Protein AF-A0A1H0SC86-F1 (afdb_monomer_lite)

pLDDT: mean 79.5, std 15.57, range [33.53, 98.0]

Structure (mmCIF, N/CA/C/O backbone):
data_AF-A0A1H0SC86-F1
#
_entry.id   AF-A0A1H0SC86-F1
#
loop_
_atom_site.group_PDB
_atom_site.id
_atom_site.type_symbol
_atom_site.label_atom_id
_atom_site.label_alt_id
_atom_site.label_comp_id
_atom_site.label_asym_id
_atom_site.label_entity_id
_atom_site.label_seq_id
_atom_site.pdbx_PDB_ins_code
_atom_site.Cartn_x
_atom_site.Cartn_y
_atom_site.Cartn_z
_atom_site.occupancy
_atom_site.B_iso_or_equiv
_atom_site.auth_seq_id
_atom_site.auth_comp_id
_atom_site.auth_asym_id
_atom_site.auth_atom_id
_atom_site.pdbx_PDB_model_num
ATOM 1 N N . MET A 1 1 ? 14.593 31.495 -6.467 1.00 33.53 1 MET A N 1
ATOM 2 C CA . MET A 1 1 ? 13.969 30.532 -7.401 1.00 33.53 1 MET A CA 1
ATOM 3 C C . MET A 1 1 ? 13.478 29.355 -6.572 1.00 33.53 1 MET A C 1
ATOM 5 O O . MET A 1 1 ? 14.297 28.601 -6.064 1.00 33.53 1 MET A O 1
ATOM 9 N N . THR A 1 2 ? 12.178 29.285 -6.294 1.00 34.84 2 THR A N 1
ATOM 10 C CA . THR A 1 2 ? 11.580 28.246 -5.443 1.00 34.84 2 THR A CA 1
ATOM 11 C C . THR A 1 2 ? 11.560 26.919 -6.205 1.00 34.84 2 THR A C 1
ATOM 13 O O . THR A 1 2 ? 11.060 2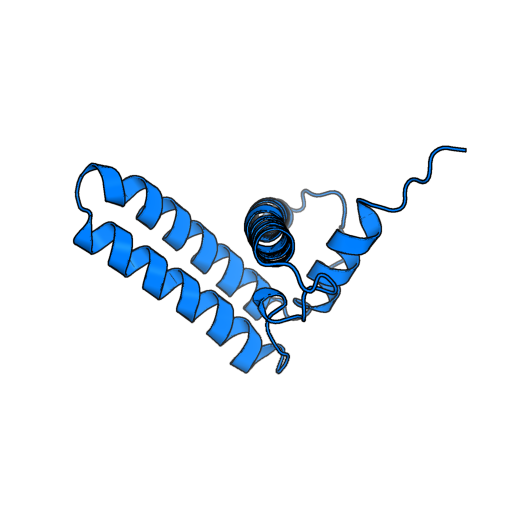6.828 -7.322 1.00 34.84 2 THR A O 1
ATOM 16 N N . ASN A 1 3 ? 12.206 25.904 -5.637 1.00 37.59 3 ASN A N 1
ATOM 17 C CA . ASN A 1 3 ? 12.461 24.621 -6.281 1.00 37.59 3 ASN A CA 1
ATOM 18 C C . ASN A 1 3 ? 11.176 23.772 -6.263 1.00 37.59 3 ASN A C 1
ATOM 20 O O . ASN A 1 3 ? 10.826 23.189 -5.242 1.00 37.59 3 ASN A O 1
ATOM 24 N N . SER A 1 4 ? 10.461 23.712 -7.387 1.00 33.94 4 SER A N 1
ATOM 25 C CA . SER A 1 4 ? 9.199 22.977 -7.581 1.00 33.94 4 SER A CA 1
ATOM 26 C C . SER A 1 4 ? 9.349 21.442 -7.648 1.00 33.94 4 SER A C 1
ATOM 28 O O . SER A 1 4 ? 8.494 20.752 -8.199 1.00 33.94 4 SER A O 1
ATOM 30 N N . LYS A 1 5 ? 10.427 20.870 -7.095 1.00 42.22 5 LYS A N 1
ATOM 31 C CA . LYS A 1 5 ? 10.799 19.456 -7.288 1.00 42.22 5 LYS A CA 1
ATOM 32 C C . LYS A 1 5 ? 10.172 18.440 -6.322 1.00 42.22 5 LYS A C 1
ATOM 34 O O . LYS A 1 5 ? 10.420 17.252 -6.502 1.00 42.22 5 LYS A O 1
ATOM 39 N N . SER A 1 6 ? 9.367 18.832 -5.331 1.00 47.56 6 SER A N 1
ATOM 40 C CA . SER A 1 6 ? 8.866 17.854 -4.342 1.00 47.56 6 SER A CA 1
ATOM 41 C C . SER A 1 6 ? 7.629 17.062 -4.795 1.00 47.56 6 SER A C 1
ATOM 43 O O . SER A 1 6 ? 7.499 15.898 -4.433 1.00 47.56 6 SER A O 1
ATOM 45 N N . GLY A 1 7 ? 6.748 17.634 -5.626 1.00 50.00 7 GLY A N 1
ATOM 46 C CA . GLY A 1 7 ? 5.491 16.978 -6.025 1.00 50.00 7 GLY A CA 1
ATOM 47 C C . GLY A 1 7 ? 5.614 15.986 -7.189 1.00 50.00 7 GLY A C 1
ATOM 48 O O . GLY A 1 7 ? 5.036 14.903 -7.147 1.00 50.00 7 GLY A O 1
ATOM 49 N N . SER A 1 8 ? 6.384 16.326 -8.228 1.00 58.12 8 SER A N 1
ATOM 50 C CA . SER A 1 8 ? 6.527 15.474 -9.420 1.00 58.12 8 SER A CA 1
ATOM 51 C C . SER A 1 8 ? 7.434 14.268 -9.183 1.00 58.12 8 SER A C 1
ATOM 53 O O . SER A 1 8 ? 7.172 13.200 -9.725 1.00 58.12 8 SER A O 1
ATOM 55 N N . GLY A 1 9 ? 8.473 14.408 -8.353 1.00 69.12 9 GLY A N 1
ATOM 56 C CA . GLY A 1 9 ? 9.417 13.327 -8.064 1.00 69.12 9 GLY A CA 1
ATOM 57 C C . GLY A 1 9 ? 8.751 12.137 -7.375 1.00 69.12 9 GLY A C 1
ATOM 58 O O . GLY A 1 9 ? 8.882 11.009 -7.843 1.00 69.12 9 GLY A O 1
ATOM 59 N N . PHE A 1 10 ? 7.984 12.398 -6.312 1.00 72.69 10 PHE A N 1
ATOM 60 C CA . PHE A 1 10 ? 7.263 11.351 -5.589 1.00 72.69 10 PHE A CA 1
ATOM 61 C C . PHE A 1 10 ? 6.201 10.685 -6.467 1.00 72.69 10 PHE A C 1
ATOM 63 O O . PHE A 1 10 ? 6.136 9.463 -6.527 1.00 72.69 10 PHE A O 1
ATOM 70 N N . LEU A 1 11 ? 5.403 11.477 -7.187 1.00 73.44 11 LEU A N 1
ATOM 71 C CA . LEU A 1 11 ? 4.333 10.952 -8.030 1.00 73.44 11 LEU A CA 1
ATOM 72 C C . LEU A 1 11 ? 4.877 10.101 -9.185 1.00 73.44 11 LEU A C 1
ATOM 74 O O . LEU A 1 11 ? 4.370 9.012 -9.428 1.00 73.44 11 LEU A O 1
ATOM 78 N N . ASN A 1 12 ? 5.941 10.553 -9.854 1.00 78.50 12 ASN A N 1
ATOM 79 C CA . ASN A 1 12 ? 6.587 9.795 -10.927 1.00 78.50 12 ASN A CA 1
ATOM 80 C C . ASN A 1 12 ? 7.203 8.488 -10.417 1.00 78.50 12 ASN A C 1
ATOM 82 O O . ASN A 1 12 ? 7.118 7.469 -11.096 1.00 78.50 12 ASN A O 1
ATOM 86 N N . PHE A 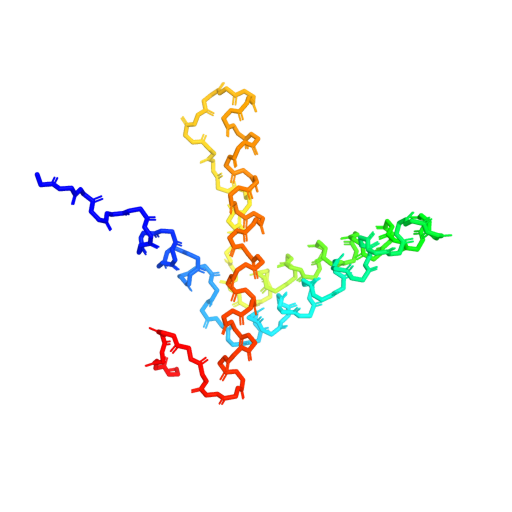1 13 ? 7.804 8.509 -9.226 1.00 78.88 13 PHE A N 1
ATOM 87 C CA . PHE A 1 13 ? 8.300 7.306 -8.562 1.00 78.88 13 PHE A CA 1
ATOM 88 C C . PHE A 1 13 ? 7.160 6.343 -8.202 1.00 78.88 13 PHE A C 1
ATOM 90 O O . PHE A 1 13 ? 7.252 5.144 -8.447 1.00 78.88 13 PHE A O 1
ATOM 97 N N . TYR A 1 14 ? 6.054 6.865 -7.670 1.00 79.94 14 TYR A N 1
ATOM 98 C CA . TYR A 1 14 ? 4.897 6.044 -7.328 1.00 79.94 14 TYR A CA 1
ATOM 99 C C . TYR A 1 14 ? 4.283 5.404 -8.579 1.00 79.94 14 TYR A C 1
ATOM 101 O O . TYR A 1 14 ? 3.935 4.228 -8.562 1.00 79.94 14 TYR A O 1
ATOM 109 N N . GLU A 1 15 ? 4.212 6.141 -9.688 1.00 82.19 15 GLU A N 1
ATOM 110 C CA . GLU A 1 15 ? 3.716 5.617 -10.961 1.00 82.19 15 GLU A CA 1
ATOM 111 C C . GLU A 1 15 ? 4.649 4.592 -11.603 1.00 82.19 15 GLU A C 1
ATOM 113 O O . GLU A 1 15 ? 4.181 3.589 -12.140 1.00 82.19 15 GLU A O 1
ATOM 118 N N . SER A 1 16 ? 5.966 4.792 -11.526 1.00 82.69 16 SER A N 1
ATOM 119 C CA . SER A 1 16 ? 6.924 3.813 -12.048 1.00 82.69 16 SER A CA 1
ATOM 120 C C . SER A 1 16 ? 6.916 2.501 -11.255 1.00 82.69 16 SER A C 1
ATOM 122 O O . SER A 1 16 ? 7.240 1.452 -11.814 1.00 82.69 16 SER A O 1
ATOM 124 N N . ALA A 1 17 ? 6.497 2.540 -9.986 1.00 84.50 17 ALA A N 1
ATOM 125 C CA . ALA A 1 17 ? 6.307 1.359 -9.149 1.00 84.50 17 ALA A CA 1
ATOM 126 C C . ALA A 1 17 ? 4.988 0.603 -9.419 1.00 84.50 17 ALA A C 1
ATOM 128 O O . ALA A 1 17 ? 4.893 -0.563 -9.030 1.00 84.50 17 ALA A O 1
ATOM 129 N N . HIS A 1 18 ? 4.006 1.232 -10.080 1.00 88.25 18 HIS A N 1
ATOM 130 C CA . HIS A 1 18 ? 2.665 0.684 -10.339 1.00 88.25 18 HIS A CA 1
ATOM 131 C C . HIS A 1 18 ? 2.258 0.880 -11.810 1.00 88.25 18 HIS A C 1
ATOM 133 O O . HIS A 1 18 ? 1.351 1.659 -12.132 1.00 88.25 18 HIS A O 1
ATOM 139 N N . ARG A 1 19 ? 2.955 0.194 -12.718 1.00 87.00 19 ARG A N 1
ATOM 140 C CA . ARG A 1 19 ? 2.774 0.325 -14.170 1.00 87.00 19 ARG A CA 1
ATOM 141 C C . ARG A 1 19 ? 1.607 -0.510 -14.687 1.00 87.00 19 ARG A C 1
ATOM 143 O O . ARG A 1 19 ? 0.928 -0.092 -15.621 1.00 87.00 19 ARG A O 1
ATOM 150 N N . ASP A 1 20 ? 1.369 -1.674 -14.094 1.00 88.69 20 ASP A N 1
ATOM 151 C CA . ASP A 1 20 ? 0.344 -2.604 -14.542 1.00 88.69 20 ASP A CA 1
ATOM 152 C C . ASP A 1 20 ? -1.056 -2.175 -14.071 1.00 88.69 20 ASP A C 1
ATOM 154 O O . ASP A 1 20 ? -1.303 -1.867 -12.900 1.00 88.69 20 ASP A O 1
ATOM 158 N N . SER A 1 21 ? -2.014 -2.170 -14.999 1.00 86.69 21 SER A N 1
ATOM 159 C CA . SER A 1 21 ? -3.387 -1.741 -14.713 1.00 86.69 21 SER A CA 1
ATOM 160 C C . SER A 1 21 ? -4.114 -2.635 -13.697 1.00 86.69 21 SER A C 1
ATOM 162 O O . SER A 1 21 ? -4.939 -2.132 -12.929 1.00 86.69 21 SER A O 1
ATOM 164 N N . ALA A 1 22 ? -3.813 -3.936 -13.648 1.00 88.62 22 ALA A N 1
ATOM 165 C CA . ALA A 1 22 ? -4.372 -4.856 -12.666 1.00 88.62 22 ALA A CA 1
ATOM 166 C C . ALA A 1 22 ? -3.776 -4.602 -11.277 1.00 88.62 22 ALA A C 1
ATOM 168 O O . ALA A 1 22 ? -4.532 -4.559 -10.304 1.00 88.62 22 ALA A O 1
ATOM 169 N N . ASN A 1 23 ? -2.470 -4.321 -11.185 1.00 89.81 23 ASN A N 1
ATOM 170 C CA . ASN A 1 23 ? -1.836 -3.914 -9.928 1.00 89.81 23 ASN A CA 1
ATOM 171 C C . ASN A 1 23 ? -2.499 -2.654 -9.347 1.00 89.81 23 ASN A C 1
ATOM 173 O O . ASN A 1 23 ? -2.920 -2.633 -8.189 1.00 89.81 23 ASN A O 1
ATOM 177 N N . ARG A 1 24 ? -2.707 -1.628 -10.183 1.00 87.88 24 ARG A N 1
ATOM 178 C CA . ARG A 1 24 ? -3.402 -0.393 -9.780 1.00 87.88 24 ARG A CA 1
ATOM 179 C C . ARG A 1 24 ? -4.809 -0.650 -9.234 1.00 87.88 24 ARG A C 1
ATOM 181 O O . ARG A 1 24 ? -5.196 -0.074 -8.217 1.00 87.88 24 ARG A O 1
ATOM 188 N N . ARG A 1 25 ? -5.577 -1.536 -9.880 1.00 87.31 25 ARG A N 1
ATOM 189 C CA . ARG A 1 25 ? -6.927 -1.920 -9.425 1.00 87.31 25 ARG A CA 1
ATOM 190 C C . ARG A 1 25 ? -6.891 -2.658 -8.089 1.00 87.31 25 ARG A C 1
ATOM 192 O O . ARG A 1 25 ? -7.708 -2.359 -7.221 1.00 87.31 25 ARG A O 1
ATOM 199 N N . ILE A 1 26 ? -5.945 -3.579 -7.904 1.00 91.06 26 ILE A N 1
ATOM 200 C CA . ILE A 1 26 ? -5.767 -4.302 -6.636 1.00 91.06 26 ILE A CA 1
ATOM 201 C C . ILE A 1 26 ? -5.432 -3.331 -5.508 1.00 91.06 26 ILE A C 1
ATOM 203 O O . ILE A 1 26 ? -6.053 -3.410 -4.452 1.00 91.06 26 ILE A O 1
ATOM 207 N N . HIS A 1 27 ? -4.532 -2.372 -5.736 1.00 89.75 27 HIS A N 1
ATOM 208 C CA . HIS A 1 27 ? -4.237 -1.340 -4.743 1.00 89.75 27 HIS A CA 1
ATOM 209 C C . HIS A 1 27 ? -5.454 -0.477 -4.422 1.00 89.75 27 HIS A C 1
ATOM 211 O O . HIS A 1 27 ? -5.680 -0.158 -3.259 1.00 89.75 27 HIS A O 1
ATOM 217 N N . HIS A 1 28 ? -6.269 -0.114 -5.414 1.00 86.44 28 HIS A N 1
ATOM 218 C CA . HIS A 1 28 ? -7.505 0.614 -5.141 1.00 86.44 28 HIS A CA 1
ATOM 219 C C . HIS A 1 28 ? -8.425 -0.182 -4.196 1.00 86.44 28 HIS A C 1
ATOM 221 O O . HIS A 1 28 ? -8.833 0.340 -3.160 1.00 86.44 28 HIS A O 1
ATOM 227 N N . VAL A 1 29 ? -8.659 -1.467 -4.490 1.00 91.00 29 VAL A N 1
ATOM 228 C CA . VAL A 1 29 ? -9.441 -2.368 -3.624 1.00 91.00 29 VAL A CA 1
ATOM 229 C C . VAL A 1 29 ? -8.814 -2.491 -2.232 1.00 91.00 29 VAL A C 1
ATOM 231 O O . VAL A 1 29 ? -9.522 -2.397 -1.229 1.00 91.00 29 VAL A O 1
ATOM 234 N N . ALA A 1 30 ? -7.492 -2.650 -2.151 1.00 92.19 30 ALA A N 1
ATOM 235 C CA . ALA A 1 30 ? -6.765 -2.736 -0.891 1.00 92.19 30 ALA A CA 1
ATOM 236 C C . ALA A 1 30 ? -6.969 -1.480 -0.028 1.00 92.19 30 ALA A C 1
ATOM 238 O O . ALA A 1 30 ? -7.296 -1.596 1.152 1.00 92.19 30 ALA A O 1
ATOM 239 N N . HIS A 1 31 ? -6.868 -0.279 -0.603 1.00 90.94 31 HIS A N 1
ATOM 240 C CA . HIS A 1 31 ? -7.092 0.966 0.136 1.00 90.94 31 HIS A CA 1
ATOM 241 C C . HIS A 1 31 ? -8.554 1.156 0.557 1.00 90.94 31 HIS A C 1
ATOM 243 O O . HIS A 1 31 ? -8.803 1.641 1.662 1.00 90.94 31 HIS A O 1
ATOM 249 N N . THR A 1 32 ? -9.527 0.724 -0.253 1.00 90.38 32 THR A N 1
ATOM 250 C CA . THR A 1 32 ? -10.941 0.702 0.159 1.00 90.38 32 THR A CA 1
ATOM 251 C C . THR A 1 32 ? -11.151 -0.218 1.362 1.00 90.38 32 THR A C 1
ATOM 253 O O . THR A 1 32 ? -11.786 0.182 2.339 1.00 90.38 32 THR A O 1
ATOM 256 N N . ILE A 1 33 ? -10.577 -1.424 1.337 1.00 94.81 33 ILE A N 1
ATOM 257 C CA . ILE A 1 33 ? -10.641 -2.372 2.458 1.00 94.81 33 ILE A CA 1
ATOM 258 C C . ILE A 1 33 ? -9.958 -1.787 3.700 1.00 94.81 33 ILE A C 1
ATOM 260 O O . ILE A 1 33 ? -10.515 -1.878 4.793 1.00 94.81 33 ILE A O 1
ATOM 264 N N . ALA A 1 34 ? -8.797 -1.140 3.548 1.00 93.50 34 ALA A N 1
ATOM 265 C CA . ALA A 1 34 ? -8.101 -0.481 4.650 1.00 93.50 34 ALA A CA 1
ATOM 266 C C . ALA A 1 34 ? -8.958 0.624 5.286 1.00 93.50 34 ALA A C 1
ATOM 268 O O . ALA A 1 34 ? -9.064 0.681 6.509 1.00 93.50 34 ALA A O 1
ATOM 269 N N . ALA A 1 35 ? -9.619 1.458 4.476 1.00 91.50 35 ALA A N 1
ATOM 270 C CA . ALA A 1 35 ? -10.512 2.506 4.966 1.00 91.50 35 ALA A CA 1
ATOM 271 C C . ALA A 1 35 ? -11.692 1.924 5.765 1.00 91.50 35 ALA A C 1
ATOM 273 O O . ALA A 1 35 ? -11.970 2.379 6.876 1.00 91.50 35 ALA A O 1
ATOM 274 N N . ILE A 1 36 ? -12.338 0.870 5.251 1.00 94.88 36 ILE A N 1
ATOM 275 C CA . ILE A 1 36 ? -13.407 0.154 5.969 1.00 94.88 36 ILE A CA 1
ATOM 276 C C . ILE A 1 36 ? -12.866 -0.467 7.264 1.00 94.88 36 ILE A C 1
ATOM 278 O O . ILE A 1 36 ? -13.534 -0.411 8.297 1.00 94.88 36 ILE A O 1
ATOM 282 N N . GLY A 1 37 ? -11.656 -1.030 7.234 1.00 96.31 37 GLY A N 1
ATOM 283 C CA . GLY A 1 37 ? -10.984 -1.596 8.399 1.00 96.31 37 GLY A CA 1
ATOM 284 C C . GLY A 1 37 ? -10.747 -0.564 9.500 1.00 96.31 37 GLY A C 1
ATOM 285 O O . GLY A 1 37 ? -11.127 -0.803 10.644 1.00 96.31 37 GLY A O 1
ATOM 286 N N . ILE A 1 38 ? -10.216 0.610 9.144 1.00 94.31 38 ILE A N 1
ATOM 287 C CA . ILE A 1 38 ? -9.987 1.730 10.069 1.00 94.31 38 ILE A CA 1
ATOM 288 C C . ILE A 1 38 ? -11.304 2.198 10.697 1.00 94.31 38 ILE A C 1
ATOM 290 O O . ILE A 1 38 ? -11.382 2.333 11.914 1.00 94.31 38 ILE A O 1
ATOM 294 N N . ILE A 1 39 ? -12.358 2.383 9.897 1.00 95.88 39 ILE A N 1
ATOM 295 C CA . ILE A 1 39 ? -13.693 2.743 10.405 1.00 95.88 39 ILE A CA 1
ATOM 296 C C . ILE A 1 39 ? -14.230 1.637 11.328 1.00 95.88 39 ILE A C 1
ATOM 298 O O . ILE A 1 39 ? -14.800 1.905 12.381 1.00 95.88 39 ILE A O 1
ATOM 302 N N . SER A 1 40 ? -14.014 0.370 10.983 1.00 97.38 40 SER A N 1
ATOM 303 C CA . SER A 1 40 ? -14.499 -0.757 11.783 1.00 97.38 40 SER A CA 1
ATOM 304 C C . SER A 1 40 ? -13.798 -0.880 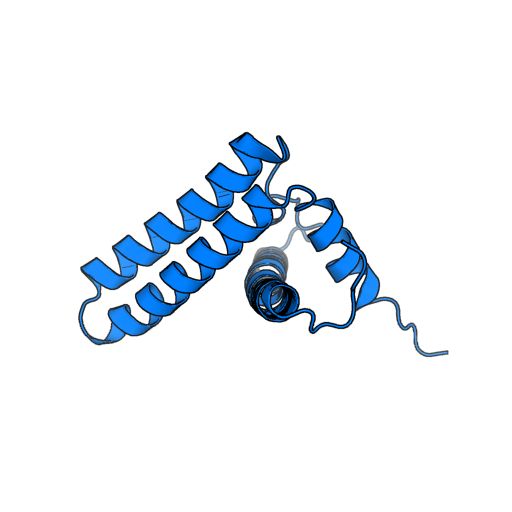13.138 1.00 97.38 40 SER A C 1
ATOM 306 O O . SER A 1 40 ? -14.387 -1.457 14.052 1.00 97.38 40 SER A O 1
ATOM 308 N N . LEU A 1 41 ? -12.591 -0.324 13.319 1.00 97.12 41 LEU A N 1
ATOM 309 C CA . LEU A 1 41 ? -11.874 -0.375 14.599 1.00 97.12 41 LEU A CA 1
ATOM 310 C C . LEU A 1 41 ? -12.662 0.255 15.758 1.00 97.12 41 LEU A C 1
ATOM 312 O O . LEU A 1 41 ? -12.519 -0.204 16.888 1.00 97.12 41 LEU A O 1
ATOM 316 N N . PHE A 1 42 ? -13.521 1.244 15.487 1.00 96.69 42 PHE A N 1
ATOM 317 C CA . PHE A 1 42 ? -14.289 1.949 16.521 1.00 96.69 42 PHE A CA 1
ATOM 318 C C . PHE A 1 42 ? -15.384 1.094 17.176 1.00 96.69 42 PHE A C 1
ATOM 320 O O . PHE A 1 42 ? -15.748 1.351 18.321 1.00 96.69 42 PHE A O 1
ATOM 327 N N . TRP A 1 43 ? -15.899 0.073 16.482 1.00 96.62 43 TRP A N 1
ATOM 328 C CA . TRP A 1 43 ? -17.011 -0.755 16.985 1.00 96.62 43 TRP A CA 1
ATOM 329 C C . TRP A 1 43 ? -16.728 -2.257 16.958 1.00 96.62 43 TRP A C 1
ATOM 331 O O . TRP A 1 43 ? -17.336 -3.018 17.709 1.00 96.62 43 TRP A O 1
ATOM 341 N N . ARG A 1 44 ? -15.833 -2.712 16.077 1.00 97.44 44 ARG A N 1
ATOM 342 C CA . ARG A 1 44 ? -15.500 -4.125 15.855 1.00 97.44 44 ARG A CA 1
ATOM 343 C C . ARG A 1 44 ? -13.991 -4.280 15.625 1.00 97.44 44 ARG A C 1
ATOM 345 O O . ARG A 1 44 ? -13.575 -4.585 14.505 1.00 97.44 44 ARG A O 1
ATOM 352 N N . PRO A 1 45 ? -13.156 -4.115 16.668 1.00 96.00 45 PRO A N 1
ATOM 353 C CA . PRO A 1 45 ? -11.702 -4.023 16.524 1.00 96.00 45 PRO A CA 1
ATOM 354 C C . PRO A 1 45 ? -11.060 -5.258 15.886 1.00 96.00 45 PRO A C 1
ATOM 356 O O . PRO A 1 45 ? -10.156 -5.114 15.071 1.00 96.00 45 PRO A O 1
ATOM 359 N N . LEU A 1 46 ? -11.560 -6.465 16.177 1.00 97.75 46 LEU A N 1
ATOM 360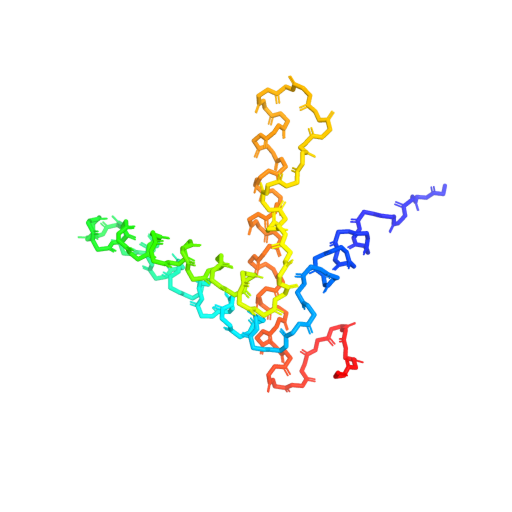 C CA . LEU A 1 46 ? -11.051 -7.693 15.550 1.00 97.75 46 LEU A CA 1
ATOM 361 C C . LEU A 1 46 ? -11.323 -7.733 14.040 1.00 97.75 46 LEU A C 1
ATOM 363 O O . LEU A 1 46 ? -10.447 -8.112 13.267 1.00 97.75 46 LEU A O 1
ATOM 367 N N . ILE A 1 47 ? -12.515 -7.300 13.615 1.00 97.44 47 ILE A N 1
ATOM 368 C CA . ILE A 1 47 ? -12.857 -7.215 12.189 1.00 97.44 47 ILE A CA 1
ATOM 369 C C . ILE A 1 47 ? -12.025 -6.117 11.527 1.00 97.44 47 ILE A C 1
ATOM 371 O O . ILE A 1 47 ? -11.428 -6.354 10.482 1.00 97.44 47 ILE A O 1
ATOM 375 N N . GLY A 1 48 ? -11.935 -4.941 12.156 1.00 97.56 48 GLY A N 1
ATOM 376 C CA . GLY A 1 48 ? -11.144 -3.822 11.647 1.00 97.56 48 GLY A CA 1
ATOM 377 C C . GLY A 1 48 ? -9.672 -4.181 11.456 1.00 97.56 48 GLY A C 1
ATOM 378 O O . GLY A 1 48 ? -9.123 -3.975 10.375 1.00 97.56 48 GLY A O 1
ATOM 379 N N . GLY A 1 49 ? -9.058 -4.806 12.463 1.00 96.44 49 GLY A N 1
ATOM 380 C CA . GLY A 1 49 ? -7.686 -5.304 12.384 1.00 96.44 49 GLY A CA 1
ATOM 381 C C . GLY A 1 49 ? -7.504 -6.352 11.283 1.00 96.44 49 GLY A C 1
ATOM 382 O O . GLY A 1 49 ? -6.568 -6.248 10.493 1.00 96.44 49 GLY A O 1
ATOM 383 N N . GLY A 1 50 ? -8.429 -7.313 11.168 1.00 98.00 50 GLY A N 1
ATOM 384 C CA . GLY A 1 50 ? -8.406 -8.319 10.102 1.00 98.00 50 GLY A CA 1
ATOM 385 C C . GLY A 1 50 ? -8.463 -7.707 8.699 1.00 98.00 50 GLY A C 1
ATOM 386 O O . GLY A 1 50 ? -7.682 -8.087 7.829 1.00 98.00 50 GLY A O 1
ATOM 387 N N . LEU A 1 51 ? -9.326 -6.709 8.486 1.00 97.38 51 LEU A N 1
ATOM 388 C CA . LEU A 1 51 ? -9.424 -5.994 7.210 1.00 97.38 51 LEU A CA 1
ATOM 389 C C . LEU A 1 51 ? -8.140 -5.225 6.877 1.00 97.38 51 LEU A C 1
ATOM 391 O O . LEU A 1 51 ? -7.699 -5.258 5.732 1.00 97.38 51 LEU A O 1
ATOM 395 N N . ILE A 1 52 ? -7.502 -4.584 7.860 1.00 94.38 52 ILE A N 1
ATOM 396 C CA . ILE A 1 52 ? -6.221 -3.887 7.655 1.00 94.38 52 ILE A CA 1
ATOM 397 C C . ILE A 1 52 ? -5.121 -4.873 7.239 1.00 94.38 52 ILE A C 1
ATOM 399 O O . ILE A 1 52 ? -4.366 -4.589 6.309 1.00 94.38 52 ILE A O 1
ATOM 403 N N . VAL A 1 53 ? -5.053 -6.051 7.871 1.00 95.69 53 VAL A N 1
ATOM 404 C CA . VAL A 1 53 ? -4.098 -7.105 7.485 1.00 95.69 53 VAL A CA 1
ATOM 405 C C . VAL A 1 53 ? -4.363 -7.591 6.059 1.00 95.69 53 VAL A C 1
ATOM 407 O O . VAL A 1 53 ? -3.431 -7.689 5.263 1.00 95.69 53 VAL A O 1
ATOM 410 N N . ILE A 1 54 ? -5.626 -7.842 5.702 1.00 97.00 54 ILE A N 1
ATOM 411 C CA . ILE A 1 54 ? -6.006 -8.257 4.343 1.00 97.00 54 ILE A CA 1
ATOM 412 C C . ILE A 1 54 ? -5.615 -7.189 3.316 1.00 97.00 54 ILE A C 1
ATOM 414 O O . ILE A 1 54 ? -5.016 -7.518 2.294 1.00 97.00 54 ILE A O 1
ATOM 418 N N . ALA A 1 55 ? -5.906 -5.917 3.592 1.00 93.88 55 ALA A N 1
ATOM 419 C CA . ALA A 1 55 ? -5.520 -4.809 2.726 1.00 93.88 55 ALA A CA 1
ATOM 420 C C . ALA A 1 55 ? -4.002 -4.760 2.505 1.00 93.88 55 ALA A C 1
ATOM 422 O O . ALA A 1 55 ? -3.543 -4.616 1.374 1.00 93.88 55 ALA A O 1
ATOM 423 N N . PHE A 1 56 ? -3.219 -4.939 3.571 1.00 90.56 56 PHE A N 1
ATOM 424 C CA . PHE A 1 56 ? -1.763 -4.957 3.485 1.00 90.56 56 PHE A CA 1
ATOM 425 C C . PHE A 1 56 ? -1.245 -6.086 2.581 1.00 90.56 56 PHE A C 1
ATOM 427 O O . PHE A 1 56 ? -0.402 -5.844 1.716 1.00 90.56 56 PHE A O 1
ATOM 434 N N . LEU A 1 57 ? -1.792 -7.297 2.727 1.00 92.94 57 LEU A N 1
ATOM 435 C CA . LEU A 1 57 ? -1.431 -8.442 1.888 1.00 92.94 57 LEU A CA 1
ATOM 436 C C . LEU A 1 57 ? -1.825 -8.233 0.421 1.00 92.94 57 LEU A C 1
ATOM 438 O O . LEU A 1 57 ? -1.039 -8.552 -0.469 1.00 92.94 57 LEU A O 1
ATOM 442 N N . LEU A 1 58 ? -3.008 -7.672 0.153 1.00 93.38 58 LEU A N 1
ATOM 443 C CA . LEU A 1 58 ? -3.465 -7.394 -1.212 1.00 93.38 58 LEU A CA 1
ATOM 444 C C . LEU A 1 58 ? -2.540 -6.416 -1.940 1.00 93.38 58 LEU A C 1
ATOM 446 O O . LEU A 1 58 ? -2.158 -6.690 -3.078 1.00 93.38 58 LEU A O 1
ATOM 450 N N . SER A 1 59 ? -2.124 -5.334 -1.275 1.00 89.31 59 SER A N 1
ATOM 451 C CA . SER A 1 59 ? -1.149 -4.388 -1.833 1.00 89.31 59 SER A CA 1
ATOM 452 C C . SER A 1 59 ? 0.153 -5.091 -2.230 1.00 89.31 59 SER A C 1
ATOM 454 O O . SER A 1 59 ? 0.745 -4.785 -3.255 1.00 89.31 59 SER A O 1
ATOM 456 N N . TRP A 1 60 ? 0.603 -6.092 -1.472 1.00 89.50 60 TRP A N 1
ATOM 457 C CA . TRP A 1 60 ? 1.824 -6.824 -1.816 1.00 89.50 60 TRP A CA 1
ATOM 458 C C . TRP A 1 60 ? 1.626 -7.838 -2.939 1.00 89.50 60 TRP A C 1
ATOM 460 O O . TRP A 1 60 ? 2.496 -7.968 -3.797 1.00 89.50 60 TRP A O 1
ATOM 470 N N . ILE A 1 61 ? 0.496 -8.550 -2.957 1.00 91.38 61 ILE A N 1
ATOM 471 C CA . ILE A 1 61 ? 0.182 -9.524 -4.011 1.00 91.38 61 ILE A CA 1
ATOM 472 C C . ILE A 1 61 ? 0.181 -8.843 -5.384 1.00 91.38 61 ILE A C 1
ATOM 474 O O . ILE A 1 61 ? 0.704 -9.414 -6.340 1.00 91.38 61 ILE A O 1
ATOM 478 N N . GLY A 1 62 ? -0.338 -7.615 -5.474 1.00 87.62 62 GLY A N 1
ATOM 479 C CA . GLY A 1 62 ? -0.290 -6.814 -6.696 1.00 87.62 62 GLY A CA 1
ATOM 480 C C . GLY A 1 62 ? 1.142 -6.622 -7.218 1.00 87.62 62 GLY A C 1
ATOM 481 O O . GLY A 1 62 ? 1.462 -6.986 -8.355 1.00 87.62 62 GLY A O 1
ATOM 482 N N . HIS A 1 63 ? 2.037 -6.147 -6.352 1.00 90.88 63 HIS A N 1
ATOM 483 C CA . HIS A 1 63 ? 3.452 -5.982 -6.685 1.00 90.88 63 HIS A CA 1
ATOM 484 C C . HIS A 1 63 ? 4.140 -7.302 -7.057 1.00 90.88 63 HIS A C 1
ATOM 486 O O . HIS A 1 63 ? 4.874 -7.354 -8.042 1.00 90.88 63 HIS A O 1
ATOM 492 N N . LEU A 1 64 ? 3.893 -8.386 -6.318 1.00 90.38 64 LEU A N 1
ATOM 493 C CA . LEU A 1 64 ? 4.553 -9.674 -6.557 1.00 90.38 64 LEU A CA 1
ATOM 494 C C . LEU A 1 64 ? 4.110 -10.337 -7.868 1.00 90.38 64 LEU A C 1
ATOM 496 O O . LEU A 1 64 ? 4.942 -10.888 -8.587 1.00 90.38 64 LEU A O 1
ATOM 500 N N . VAL A 1 65 ? 2.811 -10.302 -8.177 1.00 93.25 65 VAL A N 1
ATOM 501 C CA . VAL A 1 65 ? 2.240 -11.013 -9.331 1.00 93.25 65 VAL A CA 1
ATOM 502 C C . VAL A 1 65 ? 2.417 -10.221 -10.626 1.00 93.25 65 VAL A C 1
ATOM 504 O O . VAL A 1 65 ? 2.804 -10.803 -11.642 1.00 93.25 65 VAL A O 1
ATOM 507 N N . PHE A 1 66 ? 2.156 -8.911 -10.601 1.00 90.94 66 PHE A N 1
ATOM 508 C CA . PHE A 1 66 ? 2.084 -8.091 -11.815 1.00 90.94 66 PHE A CA 1
ATOM 509 C C . PHE A 1 66 ? 3.370 -7.303 -12.069 1.00 90.94 66 PHE A C 1
ATOM 511 O O . PHE A 1 66 ? 3.924 -7.368 -13.164 1.00 90.94 66 PHE A O 1
ATOM 518 N N . GLU A 1 67 ? 3.882 -6.592 -11.063 1.00 88.69 67 GLU A N 1
ATOM 519 C CA . GLU A 1 67 ? 5.045 -5.711 -11.252 1.00 88.69 67 GLU A CA 1
ATOM 520 C C . GLU A 1 67 ? 6.383 -6.443 -11.149 1.00 88.69 67 GLU A C 1
ATOM 522 O O . GLU A 1 67 ? 7.365 -6.028 -11.770 1.00 88.69 67 GLU A O 1
ATOM 527 N N . LYS A 1 68 ? 6.426 -7.512 -10.343 1.00 89.00 68 LYS A N 1
ATOM 528 C CA . LYS A 1 68 ? 7.636 -8.253 -9.961 1.00 89.00 68 LYS A CA 1
ATOM 529 C C . LYS A 1 68 ? 8.728 -7.329 -9.404 1.00 89.00 68 LYS A C 1
ATOM 531 O O . LYS A 1 68 ? 9.913 -7.532 -9.662 1.00 89.00 68 LYS A O 1
ATOM 536 N N . ASN A 1 69 ? 8.321 -6.304 -8.655 1.00 83.00 69 ASN A N 1
ATOM 537 C CA . ASN A 1 69 ? 9.204 -5.350 -7.990 1.00 83.00 69 ASN A CA 1
ATOM 538 C C . ASN A 1 69 ? 9.020 -5.394 -6.466 1.00 83.00 69 ASN A C 1
ATOM 540 O O . ASN A 1 69 ? 8.056 -5.952 -5.939 1.00 83.00 69 ASN A O 1
ATOM 544 N N . THR A 1 70 ? 9.976 -4.809 -5.749 1.00 79.00 70 THR A N 1
ATOM 545 C CA . THR A 1 70 ? 9.858 -4.610 -4.306 1.00 79.00 70 THR A CA 1
ATOM 546 C C . THR A 1 70 ? 8.899 -3.442 -4.041 1.00 79.00 70 THR A C 1
ATOM 548 O O . THR A 1 70 ? 9.096 -2.374 -4.624 1.00 79.00 70 THR A O 1
ATOM 551 N N . PRO A 1 71 ? 7.888 -3.592 -3.162 1.00 79.81 71 PRO A N 1
ATOM 552 C CA . PRO A 1 71 ? 6.996 -2.494 -2.804 1.00 79.81 71 PRO A CA 1
ATOM 553 C C . PRO A 1 71 ? 7.767 -1.277 -2.283 1.00 79.81 71 PRO A C 1
ATOM 555 O O . PRO A 1 71 ? 8.679 -1.422 -1.467 1.00 79.81 71 PRO A O 1
ATOM 558 N N . ALA A 1 72 ? 7.336 -0.070 -2.661 1.00 73.19 72 ALA A N 1
ATOM 559 C CA . ALA A 1 72 ? 7.977 1.189 -2.254 1.00 73.19 72 ALA A CA 1
ATOM 560 C C . ALA A 1 72 ? 8.080 1.367 -0.723 1.00 73.19 72 ALA A C 1
ATOM 562 O O . ALA A 1 72 ? 8.930 2.097 -0.223 1.00 73.19 72 ALA A O 1
ATOM 563 N N . PHE A 1 73 ? 7.237 0.668 0.043 1.00 70.19 73 PHE A N 1
ATOM 564 C CA . PHE A 1 73 ? 7.282 0.637 1.508 1.00 70.19 73 PHE A CA 1
ATOM 565 C C . PHE A 1 73 ? 8.599 0.080 2.087 1.00 70.19 73 PHE A C 1
ATOM 567 O O . PHE A 1 73 ? 8.935 0.353 3.248 1.00 70.19 73 PHE A O 1
ATOM 574 N N . PHE A 1 74 ? 9.320 -0.719 1.299 1.00 72.62 74 PHE A N 1
ATOM 575 C CA . PHE A 1 74 ? 10.592 -1.343 1.661 1.00 72.62 74 PHE A CA 1
ATOM 576 C C . PHE A 1 74 ? 11.815 -0.640 1.102 1.00 72.62 74 PHE A C 1
ATOM 578 O O . PHE A 1 74 ? 12.930 -1.068 1.398 1.00 72.62 74 PHE A O 1
ATOM 585 N N . ASP A 1 75 ? 11.620 0.411 0.310 1.00 70.00 75 ASP A N 1
ATOM 586 C CA . ASP A 1 75 ? 12.746 1.174 -0.195 1.00 70.00 75 ASP A CA 1
ATOM 587 C C . ASP A 1 75 ? 13.496 1.780 1.006 1.00 70.00 75 ASP A C 1
ATOM 589 O O . ASP A 1 75 ? 12.842 2.322 1.913 1.00 70.00 75 ASP A O 1
ATOM 593 N N . PRO A 1 76 ? 14.834 1.634 1.094 1.00 59.69 76 PRO A N 1
ATOM 594 C CA . PRO A 1 76 ? 15.587 2.123 2.235 1.00 59.69 76 PRO A CA 1
ATOM 595 C C . PRO A 1 76 ? 15.303 3.606 2.447 1.00 59.69 76 PRO A C 1
ATOM 597 O O . PRO A 1 76 ? 15.442 4.428 1.538 1.00 59.69 76 PRO A O 1
ATOM 600 N N . ALA A 1 77 ? 14.906 3.965 3.664 1.00 59.53 77 ALA A N 1
ATOM 601 C CA . ALA A 1 77 ? 14.964 5.357 4.050 1.00 59.53 77 ALA A CA 1
ATOM 602 C C . ALA A 1 77 ? 16.455 5.731 4.112 1.00 59.53 77 ALA A C 1
ATOM 604 O O . ALA A 1 77 ? 17.239 5.064 4.784 1.00 59.53 77 ALA A O 1
ATOM 605 N N . ASP A 1 78 ? 16.865 6.760 3.370 1.00 59.12 78 ASP A N 1
ATOM 606 C CA . ASP A 1 78 ? 18.242 7.287 3.403 1.00 59.12 78 ASP A CA 1
ATOM 607 C C . ASP A 1 78 ? 18.580 7.909 4.781 1.00 59.12 78 ASP A C 1
ATOM 609 O O . ASP A 1 78 ? 19.714 8.275 5.083 1.00 59.12 78 ASP A O 1
ATOM 613 N N . ASP A 1 79 ? 17.590 7.991 5.675 1.00 61.03 79 ASP A N 1
ATOM 614 C CA . ASP A 1 79 ? 17.786 8.367 7.061 1.00 61.03 79 ASP A CA 1
ATOM 615 C C . ASP A 1 79 ? 18.144 7.159 7.942 1.00 61.03 79 ASP A C 1
ATOM 617 O O . ASP A 1 79 ? 17.456 6.150 8.053 1.00 61.03 79 ASP A O 1
ATOM 621 N N . ARG A 1 80 ? 19.254 7.276 8.670 1.00 65.38 80 ARG A N 1
ATOM 622 C CA . ARG A 1 80 ? 19.643 6.270 9.675 1.00 65.38 80 ARG A CA 1
ATOM 623 C C . ARG A 1 80 ? 18.964 6.486 11.029 1.00 65.38 80 ARG A C 1
ATOM 625 O O . ARG A 1 80 ? 19.426 5.967 12.041 1.00 65.38 80 ARG A O 1
ATOM 632 N N . THR A 1 81 ? 17.898 7.287 11.067 1.00 76.69 81 THR A N 1
ATOM 633 C CA . THR A 1 81 ? 17.192 7.649 12.303 1.00 76.69 81 THR A CA 1
ATOM 634 C C . THR A 1 81 ? 15.835 6.961 12.359 1.00 76.69 81 THR A C 1
ATOM 636 O O . THR A 1 81 ? 15.122 6.902 11.363 1.00 76.69 81 THR A O 1
ATOM 639 N N . PHE A 1 82 ? 15.445 6.477 13.540 1.00 77.12 82 PHE A N 1
ATOM 640 C CA . PHE A 1 82 ? 14.142 5.832 13.742 1.00 77.12 82 PHE A CA 1
ATOM 641 C C . PHE A 1 82 ? 12.965 6.751 13.366 1.00 77.12 82 PHE A C 1
ATOM 643 O O . PHE A 1 82 ? 12.002 6.307 12.744 1.00 77.12 82 PHE A O 1
ATOM 650 N N . LEU A 1 83 ? 13.063 8.044 13.707 1.00 78.12 83 LEU A N 1
ATOM 651 C CA . LEU A 1 83 ? 12.038 9.044 13.388 1.00 78.12 83 LEU A CA 1
ATOM 652 C C . LEU A 1 83 ? 11.942 9.317 11.885 1.00 78.12 83 LEU A C 1
ATOM 654 O O . LEU A 1 83 ? 10.833 9.354 11.357 1.00 78.12 83 LEU A O 1
ATOM 658 N N . GLY A 1 84 ? 13.077 9.468 11.198 1.00 73.88 84 GLY A N 1
ATOM 659 C CA . GLY A 1 84 ? 13.097 9.664 9.750 1.00 73.88 84 GLY A CA 1
ATOM 660 C C . GLY A 1 84 ? 12.464 8.485 9.005 1.00 73.88 84 GLY A C 1
ATOM 661 O O . GLY A 1 84 ? 11.529 8.674 8.223 1.00 73.88 84 GLY A O 1
ATOM 662 N N . GLY A 1 85 ? 12.844 7.256 9.370 1.00 76.75 85 GLY A N 1
ATOM 663 C CA . GLY A 1 85 ? 12.297 6.056 8.739 1.00 76.75 85 GLY A CA 1
ATOM 664 C C . GLY A 1 85 ? 10.789 5.924 8.964 1.00 76.75 85 GLY A C 1
ATOM 665 O O . GLY A 1 85 ? 10.057 5.476 8.079 1.00 76.75 85 GLY A O 1
ATOM 666 N N . GLY A 1 86 ? 10.303 6.370 10.128 1.00 76.19 86 GLY A N 1
ATOM 667 C CA . GLY A 1 86 ? 8.875 6.486 10.424 1.00 76.19 86 GLY A CA 1
ATOM 668 C C . GLY A 1 86 ? 8.153 7.508 9.537 1.00 76.19 86 GLY A C 1
ATOM 669 O O . GLY A 1 86 ? 7.091 7.195 8.994 1.00 76.19 86 GLY A O 1
ATOM 670 N N . ILE A 1 87 ? 8.734 8.697 9.338 1.00 79.25 87 ILE A N 1
ATOM 671 C CA . ILE A 1 87 ? 8.180 9.751 8.470 1.00 79.25 87 ILE A CA 1
ATOM 672 C C . ILE A 1 87 ? 8.094 9.264 7.021 1.00 79.25 87 ILE A C 1
ATOM 674 O O . ILE A 1 87 ? 7.024 9.341 6.423 1.00 79.25 87 ILE A O 1
ATOM 678 N N . LYS A 1 88 ? 9.165 8.668 6.485 1.00 75.81 88 LYS A N 1
ATOM 679 C CA . LYS A 1 88 ? 9.197 8.117 5.119 1.00 75.81 88 LYS A CA 1
ATOM 680 C C . LYS A 1 88 ? 8.075 7.097 4.884 1.00 75.81 88 LYS A C 1
ATOM 682 O O . LYS A 1 88 ? 7.405 7.107 3.853 1.00 75.81 88 LYS A O 1
ATOM 687 N N . LYS A 1 89 ? 7.828 6.214 5.857 1.00 78.44 89 LYS A N 1
ATOM 688 C CA . LYS A 1 89 ? 6.748 5.215 5.775 1.00 78.44 89 LYS A CA 1
ATOM 689 C C . LYS A 1 89 ? 5.360 5.853 5.806 1.00 78.44 89 LYS A C 1
ATOM 691 O O . LYS A 1 89 ? 4.479 5.404 5.074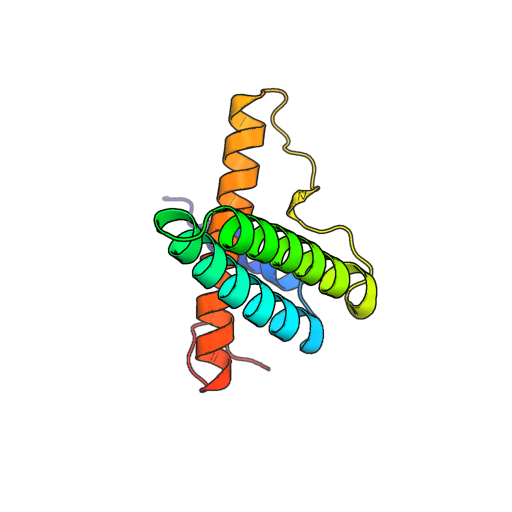 1.00 78.44 89 LYS A O 1
ATOM 696 N N . MET A 1 90 ? 5.175 6.903 6.607 1.00 78.44 90 MET A N 1
ATOM 697 C CA . MET A 1 90 ? 3.952 7.712 6.599 1.00 78.44 90 MET A CA 1
ATOM 698 C C . MET A 1 90 ? 3.750 8.419 5.254 1.00 78.44 90 MET A C 1
ATOM 700 O O . MET A 1 90 ? 2.643 8.380 4.726 1.00 78.44 90 MET A O 1
ATOM 704 N N . GLU A 1 91 ? 4.799 8.988 4.655 1.00 80.81 91 GLU A N 1
ATOM 705 C CA . GLU A 1 91 ? 4.734 9.599 3.319 1.00 80.81 91 GLU A CA 1
ATOM 706 C C . GLU A 1 91 ? 4.300 8.590 2.251 1.00 80.81 91 GLU A C 1
ATOM 708 O O . GLU A 1 91 ? 3.412 8.884 1.454 1.00 80.81 91 GLU A O 1
ATOM 713 N N . VAL A 1 92 ? 4.863 7.376 2.259 1.00 78.94 92 VAL A N 1
ATOM 714 C CA . VAL A 1 92 ? 4.469 6.308 1.324 1.00 78.94 92 VAL A CA 1
ATOM 715 C C . VAL A 1 92 ? 3.010 5.892 1.533 1.00 78.94 92 VAL A C 1
ATOM 717 O O . VAL A 1 92 ? 2.283 5.715 0.554 1.00 78.94 92 VAL A O 1
ATOM 720 N N . ALA A 1 93 ? 2.562 5.760 2.786 1.00 78.56 93 ALA A N 1
ATOM 721 C CA . ALA A 1 93 ? 1.187 5.377 3.107 1.00 78.56 93 ALA A CA 1
ATOM 722 C C . ALA A 1 93 ? 0.168 6.464 2.714 1.00 78.56 93 ALA A C 1
ATOM 724 O O . ALA A 1 93 ? -0.826 6.176 2.046 1.00 78.56 93 ALA A O 1
ATOM 725 N N . LEU A 1 94 ? 0.426 7.724 3.079 1.00 80.56 94 LEU A N 1
ATOM 726 C CA . LEU A 1 94 ? -0.433 8.863 2.744 1.00 80.56 94 LEU A CA 1
ATOM 727 C C . LEU A 1 94 ? -0.415 9.158 1.241 1.00 80.56 94 LEU A C 1
ATOM 729 O O . LEU A 1 94 ? -1.462 9.402 0.641 1.00 80.56 94 LEU A O 1
ATOM 733 N N . GLY A 1 95 ? 0.757 9.075 0.614 1.00 78.88 95 GLY A N 1
ATOM 734 C CA . GLY A 1 95 ? 0.906 9.190 -0.830 1.00 78.88 95 GLY A CA 1
ATOM 735 C C . GLY A 1 95 ? 0.141 8.100 -1.581 1.00 78.88 95 GLY A C 1
ATOM 736 O O . GLY A 1 95 ? -0.508 8.402 -2.580 1.00 78.88 95 GLY A O 1
ATOM 737 N N . GLY A 1 96 ? 0.118 6.870 -1.057 1.00 78.25 96 GLY A N 1
ATOM 738 C CA . GLY A 1 96 ? -0.705 5.778 -1.583 1.00 78.25 96 GLY A CA 1
ATOM 739 C C . GLY A 1 96 ? -2.207 6.048 -1.516 1.00 78.25 96 GLY A C 1
ATOM 740 O O . GLY A 1 96 ? -2.931 5.734 -2.464 1.00 78.25 96 GLY A O 1
ATOM 741 N N . LEU A 1 97 ? -2.677 6.705 -0.451 1.00 79.06 97 LEU A N 1
ATOM 742 C CA . LEU A 1 97 ? -4.075 7.122 -0.327 1.00 79.06 97 LEU A CA 1
ATOM 743 C C . LEU A 1 97 ? -4.440 8.180 -1.380 1.00 79.06 97 LEU A C 1
ATOM 745 O O . LEU A 1 97 ? -5.442 8.035 -2.083 1.00 79.06 97 LEU A O 1
ATOM 749 N N . VAL A 1 98 ? -3.602 9.211 -1.535 1.00 81.31 98 VAL A N 1
ATOM 750 C CA . VAL A 1 98 ? -3.789 10.266 -2.548 1.00 81.31 98 VAL A CA 1
ATOM 751 C C . VAL A 1 98 ? -3.759 9.676 -3.960 1.00 81.31 98 VAL A C 1
ATOM 753 O O . VAL A 1 98 ? -4.648 9.950 -4.769 1.00 81.31 98 VAL A O 1
ATOM 756 N N . TRP A 1 99 ? -2.778 8.821 -4.249 1.00 80.19 99 TRP A N 1
ATOM 757 C CA . TRP A 1 99 ? -2.640 8.151 -5.541 1.00 80.19 99 TRP A CA 1
ATOM 758 C C . TRP A 1 99 ? -3.824 7.227 -5.848 1.00 80.19 99 TRP A C 1
ATOM 760 O O . TRP A 1 99 ? -4.281 7.166 -6.988 1.00 80.19 99 TRP A O 1
ATOM 770 N N . SER A 1 100 ? -4.399 6.575 -4.839 1.00 77.12 100 SER A N 1
ATOM 771 C CA . SER A 1 100 ? -5.593 5.739 -5.016 1.00 77.12 100 SER A CA 1
ATOM 772 C C . SER A 1 100 ? -6.848 6.545 -5.305 1.00 77.12 100 SER A C 1
ATOM 774 O O . SER A 1 100 ? -7.674 6.108 -6.106 1.00 77.12 100 SER A O 1
ATOM 776 N N . GLY A 1 101 ? -6.972 7.737 -4.715 1.00 77.94 101 GLY A N 1
ATOM 777 C CA . GLY A 1 101 ? -7.994 8.708 -5.100 1.00 77.94 101 GLY A CA 1
ATOM 778 C C . GLY A 1 101 ? -7.826 9.157 -6.554 1.00 77.94 101 GLY A C 1
ATOM 779 O O . GLY A 1 101 ? -8.792 9.167 -7.314 1.00 77.94 101 GLY A O 1
ATOM 780 N N . ALA A 1 102 ? -6.593 9.433 -6.986 1.00 77.38 102 ALA A N 1
ATOM 781 C CA . ALA A 1 102 ? -6.306 9.751 -8.385 1.00 77.38 102 ALA A CA 1
ATOM 782 C C . ALA A 1 102 ? -6.629 8.578 -9.333 1.00 77.38 102 ALA A C 1
ATOM 784 O O . ALA A 1 102 ? -7.252 8.790 -10.372 1.00 77.38 102 ALA A O 1
ATOM 785 N N . CYS A 1 103 ? -6.271 7.340 -8.975 1.00 72.81 103 CYS A N 1
ATOM 786 C CA . CYS A 1 103 ? -6.621 6.147 -9.752 1.00 72.81 103 CYS A CA 1
ATOM 787 C C . CYS A 1 103 ? -8.136 5.933 -9.842 1.00 72.81 103 CYS A C 1
ATOM 789 O O . CYS A 1 103 ? -8.630 5.550 -10.899 1.00 72.81 103 CYS A O 1
ATOM 791 N N . PHE A 1 104 ? -8.877 6.216 -8.769 1.00 76.19 104 PHE A N 1
ATOM 792 C CA . PHE A 1 104 ? -10.337 6.159 -8.784 1.00 76.19 104 PHE A CA 1
ATOM 793 C C . PHE A 1 104 ? -10.931 7.166 -9.770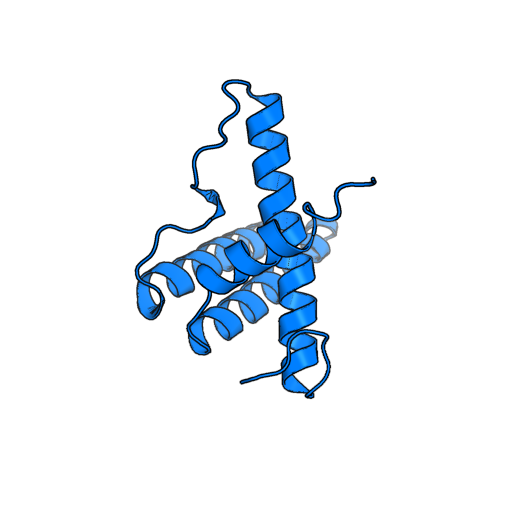 1.00 76.19 104 PHE A C 1
ATOM 795 O O . PHE A 1 104 ? -11.746 6.792 -10.606 1.00 76.19 104 PHE A O 1
ATOM 802 N N . LEU A 1 105 ? -10.482 8.425 -9.730 1.00 77.12 105 LEU A N 1
ATOM 803 C CA . LEU A 1 105 ? -10.951 9.455 -10.662 1.00 77.12 105 LEU A CA 1
ATOM 804 C C . LEU A 1 105 ? -10.659 9.080 -12.127 1.00 77.12 105 LEU A C 1
ATOM 806 O O . LEU A 1 105 ? -11.504 9.311 -12.997 1.00 77.12 105 LEU A O 1
ATOM 810 N N . ARG A 1 106 ? -9.527 8.411 -12.402 1.00 74.94 106 ARG A N 1
ATOM 811 C CA . ARG A 1 106 ? -9.191 7.905 -13.747 1.00 74.94 106 ARG A CA 1
ATOM 812 C C . ARG A 1 106 ? -10.191 6.883 -14.282 1.00 74.94 106 ARG A C 1
ATOM 814 O O . ARG A 1 106 ? -10.371 6.833 -15.495 1.00 74.94 106 ARG A O 1
ATOM 821 N N . LEU A 1 107 ? -10.869 6.110 -13.424 1.00 69.38 107 LEU A N 1
ATOM 822 C CA . LEU A 1 107 ? -11.937 5.196 -13.863 1.00 69.38 107 LEU A CA 1
ATOM 823 C C . LEU A 1 107 ? -13.089 5.943 -14.552 1.00 69.38 107 LEU A C 1
ATOM 825 O O . LEU A 1 107 ? -13.787 5.361 -15.376 1.00 69.38 107 LEU A O 1
ATOM 829 N N . PHE A 1 108 ? -13.251 7.233 -14.251 1.00 77.25 108 PHE A N 1
ATOM 830 C CA . PHE A 1 108 ? -14.259 8.118 -14.832 1.00 77.25 108 PHE A CA 1
ATOM 831 C C . PHE A 1 108 ? -13.670 9.106 -15.852 1.00 77.25 108 PHE A C 1
ATOM 833 O O . PHE A 1 108 ? -14.340 10.059 -16.238 1.00 77.25 108 PHE A O 1
ATOM 840 N N . GLY A 1 109 ? -12.414 8.917 -16.276 1.00 72.44 109 GLY A N 1
ATOM 841 C CA . GLY A 1 109 ? -11.734 9.820 -17.212 1.00 72.44 109 GLY A CA 1
ATOM 842 C C . GLY A 1 109 ? -11.324 11.171 -16.613 1.00 72.44 109 GLY A C 1
ATOM 843 O O . GLY A 1 109 ? -11.039 12.103 -17.358 1.00 72.44 109 GLY A O 1
ATOM 844 N N . LEU A 1 110 ? -11.284 11.295 -15.282 1.00 68.62 110 LEU A N 1
ATOM 845 C CA . LEU A 1 110 ? -10.928 12.527 -14.576 1.00 68.62 110 LEU A CA 1
ATOM 846 C C . LEU A 1 110 ? -9.540 12.386 -13.926 1.00 68.62 110 LEU A C 1
ATOM 848 O O . LEU A 1 110 ? -9.266 11.408 -13.238 1.00 68.62 110 LEU A O 1
ATOM 852 N N . GLY A 1 111 ? -8.647 13.364 -14.104 1.00 63.84 111 GLY A N 1
ATOM 853 C CA . GLY A 1 111 ? -7.403 13.445 -13.325 1.00 63.84 111 GLY A CA 1
ATOM 854 C C . GLY A 1 111 ? -6.213 14.078 -14.061 1.00 63.84 111 GLY A C 1
ATOM 855 O O . GLY A 1 111 ? -6.136 14.008 -15.281 1.00 63.84 111 GLY A O 1
ATOM 856 N N . PRO A 1 112 ? -5.242 14.665 -13.334 1.00 54.62 112 PRO A N 1
ATOM 857 C CA . PRO A 1 112 ? -4.155 15.480 -13.902 1.00 54.62 112 PRO A CA 1
ATOM 858 C C . PRO A 1 112 ? -3.060 14.698 -14.661 1.00 54.62 112 PRO A C 1
ATOM 860 O O . PRO A 1 112 ? -2.047 15.278 -15.033 1.00 54.62 112 PRO A O 1
ATOM 863 N N . LEU A 1 113 ? -3.233 13.392 -14.880 1.00 54.28 113 LEU A N 1
ATOM 864 C CA . LEU A 1 113 ? -2.239 12.492 -15.483 1.00 54.28 113 LEU A CA 1
ATOM 865 C C . LEU A 1 113 ? -2.894 11.520 -16.482 1.00 54.28 113 LEU A C 1
ATOM 867 O O . LEU A 1 113 ? -2.685 10.309 -16.425 1.00 54.28 113 LEU A O 1
ATOM 871 N N . THR A 1 114 ? -3.751 12.024 -17.365 1.00 48.38 114 THR A N 1
ATOM 872 C CA . THR A 1 114 ? -4.313 11.219 -18.454 1.00 48.38 114 THR A CA 1
ATOM 873 C C . THR A 1 114 ? -3.315 11.113 -19.605 1.00 48.38 114 THR A C 1
ATOM 875 O O . THR A 1 114 ? -3.153 12.059 -20.370 1.00 48.38 114 THR A O 1
ATOM 878 N N . ASN A 1 115 ? -2.668 9.957 -19.726 1.00 46.81 115 ASN A N 1
ATOM 879 C CA . ASN A 1 115 ? -2.719 9.138 -20.938 1.00 46.81 115 ASN A CA 1
ATOM 880 C C . ASN A 1 115 ? -2.646 7.672 -20.493 1.00 46.81 115 ASN A C 1
ATOM 882 O O . ASN A 1 115 ? -1.875 7.348 -19.589 1.00 46.81 115 ASN A O 1
ATOM 886 N N . GLN A 1 116 ? -3.557 6.864 -21.041 1.00 51.41 116 GLN A N 1
ATOM 887 C CA . GLN A 1 116 ? -3.815 5.476 -20.648 1.00 51.41 116 GLN A CA 1
ATOM 888 C C . GLN A 1 116 ? -2.581 4.584 -20.750 1.00 51.41 116 GLN A C 1
ATOM 890 O O . GLN A 1 116 ? -1.821 4.751 -21.729 1.00 51.41 116 GLN A O 1
#

Radius of gyration: 15.37 Å; chains: 1; bounding box: 37×42×38 Å

Secondary structure (DSSP, 8-state):
----HHHHHHHHHHHHH--SHHHHHHHHHHHHHHHHHHHHTTT-HHHHHHHHHHHHHHHHHHIIIII-S--GGGSPPS--SHHHHHHHHHHHHHHHHHHHHHHHHHTTT-STT---

Sequence (116 aa):
MTNSKSGSGFLNFYESAHRDSANRRIHHVAHTIAAIGIISLFWRPLIGGGLIVIAFLLSWIGHLVFEKNTPAFFDPADDRTFLGGGIKKMEVALGGLVWSGACFLRLFGLGPLTNQ

Foldseek 3Di:
DDDPPPPCVVVVVVCLLQVDPVLLVLLLVLVVLLVVLVVCCVPPVVSSVVSPVVSVVSNVCSSVPPVVDDPPLPDDQPDPDPVSNVVSNVCSVVVSVVVSVQSVCVVVPDHPDDDD